Protein AF-A0A7V6TKE8-F1 (afdb_monomer_lite)

Structure (mmCIF, N/CA/C/O backbone):
data_AF-A0A7V6TKE8-F1
#
_entry.id   AF-A0A7V6TKE8-F1
#
loop_
_atom_site.group_PDB
_atom_site.id
_atom_site.type_symbol
_atom_site.label_atom_id
_atom_site.label_alt_id
_atom_site.label_comp_id
_atom_site.label_asym_id
_atom_site.label_entity_id
_atom_site.label_seq_id
_atom_site.pdbx_PDB_ins_code
_atom_site.Cartn_x
_atom_site.Cartn_y
_atom_site.Cartn_z
_atom_site.occupancy
_atom_site.B_iso_or_equiv
_atom_site.auth_seq_id
_atom_site.auth_comp_id
_atom_site.auth_asym_id
_atom_site.auth_atom_id
_atom_site.pdbx_PDB_model_num
ATOM 1 N N . MET A 1 1 ? 3.028 -17.604 -42.675 1.00 44.38 1 MET A N 1
ATOM 2 C CA . MET A 1 1 ? 2.155 -16.618 -42.002 1.00 44.38 1 MET A CA 1
ATOM 3 C C . MET A 1 1 ? 2.946 -15.334 -41.826 1.00 44.38 1 MET A C 1
ATOM 5 O O . MET A 1 1 ? 3.981 -15.371 -41.177 1.00 44.38 1 MET A O 1
ATOM 9 N N . THR A 1 2 ? 2.532 -14.236 -42.456 1.00 51.41 2 THR A N 1
ATOM 10 C CA . THR A 1 2 ? 3.238 -12.948 -42.370 1.00 51.41 2 THR A CA 1
ATOM 11 C C . THR A 1 2 ? 2.846 -12.270 -41.061 1.00 51.41 2 THR A C 1
ATOM 13 O O . THR A 1 2 ? 1.697 -11.857 -40.901 1.00 51.41 2 THR A O 1
ATOM 16 N N . GLN A 1 3 ? 3.766 -12.203 -40.100 1.00 60.22 3 GLN A N 1
ATOM 17 C CA . GLN A 1 3 ? 3.534 -11.514 -38.833 1.00 60.22 3 GLN A CA 1
ATOM 18 C C . GLN A 1 3 ? 3.401 -10.013 -39.126 1.00 60.22 3 GLN A C 1
ATOM 20 O O . GLN A 1 3 ? 4.379 -9.350 -39.463 1.00 60.22 3 GLN A O 1
ATOM 25 N N . LYS A 1 4 ? 2.174 -9.478 -39.067 1.00 52.38 4 LYS A N 1
ATOM 26 C CA . LYS A 1 4 ? 1.941 -8.033 -39.177 1.00 52.38 4 LYS A CA 1
ATOM 27 C C . LYS A 1 4 ? 2.599 -7.363 -37.974 1.00 52.38 4 LYS A C 1
ATOM 29 O O . LYS A 1 4 ? 2.140 -7.526 -36.847 1.00 52.38 4 LYS A O 1
ATOM 34 N N . GLN A 1 5 ? 3.687 -6.642 -38.217 1.00 54.09 5 GLN A N 1
ATOM 35 C CA . GLN A 1 5 ? 4.362 -5.856 -37.195 1.00 54.09 5 GLN A CA 1
ATOM 36 C C . GLN A 1 5 ? 3.468 -4.649 -36.876 1.00 54.09 5 GLN A C 1
ATOM 38 O O . GLN A 1 5 ? 3.335 -3.730 -37.684 1.00 54.09 5 GLN A O 1
ATOM 43 N N . LEU A 1 6 ? 2.774 -4.687 -35.737 1.00 54.06 6 LEU A N 1
ATOM 44 C CA . LEU A 1 6 ? 2.036 -3.533 -35.229 1.00 54.06 6 LEU A CA 1
ATOM 45 C C . LEU A 1 6 ? 3.063 -2.470 -34.836 1.00 54.06 6 LEU A C 1
ATOM 47 O O . LEU A 1 6 ? 3.800 -2.637 -33.866 1.00 54.06 6 LEU A O 1
ATOM 51 N N . LEU A 1 7 ? 3.136 -1.395 -35.618 1.00 52.97 7 LEU A N 1
ATOM 52 C CA . LEU A 1 7 ? 3.973 -0.244 -35.306 1.00 52.97 7 LEU A CA 1
ATOM 53 C C . LEU A 1 7 ? 3.294 0.557 -34.188 1.00 52.97 7 LEU A C 1
ATOM 55 O O . LEU A 1 7 ? 2.542 1.494 -34.450 1.00 52.97 7 LEU A O 1
ATOM 59 N N . ILE A 1 8 ? 3.524 0.158 -32.939 1.00 61.34 8 ILE A N 1
ATOM 60 C CA . ILE A 1 8 ? 3.091 0.924 -31.769 1.00 61.34 8 ILE A CA 1
ATOM 61 C C . ILE A 1 8 ? 3.989 2.161 -31.695 1.00 61.34 8 ILE A C 1
ATOM 63 O O . ILE A 1 8 ? 5.195 2.049 -31.480 1.00 61.34 8 ILE A O 1
ATOM 67 N N . ARG A 1 9 ? 3.415 3.343 -31.933 1.00 60.72 9 ARG A N 1
ATOM 68 C CA . ARG A 1 9 ? 4.104 4.621 -31.733 1.00 60.72 9 ARG A CA 1
ATOM 69 C C . ARG A 1 9 ? 3.712 5.169 -30.368 1.00 60.72 9 ARG A C 1
ATOM 71 O O . ARG A 1 9 ? 2.546 5.486 -30.161 1.00 60.72 9 ARG A O 1
ATOM 78 N N . PHE A 1 10 ? 4.688 5.303 -29.478 1.00 64.62 10 PHE A N 1
ATOM 79 C CA . PHE A 1 10 ? 4.548 6.098 -28.262 1.00 64.62 10 PHE A CA 1
ATOM 80 C C . PHE A 1 10 ? 4.517 7.572 -28.672 1.00 64.62 10 PHE A C 1
ATOM 82 O O . PHE A 1 10 ? 5.459 8.063 -29.296 1.00 64.62 10 PHE A O 1
ATOM 89 N N . THR A 1 11 ? 3.401 8.248 -28.425 1.00 73.81 11 THR A N 1
ATOM 90 C CA . THR A 1 11 ? 3.169 9.635 -28.869 1.00 73.81 11 THR A CA 1
ATOM 91 C C . THR A 1 11 ? 2.835 10.575 -27.716 1.00 73.81 11 THR A C 1
ATOM 93 O O . THR A 1 11 ? 2.905 11.791 -27.886 1.00 73.81 11 THR A O 1
ATOM 96 N N . GLY A 1 12 ? 2.538 10.042 -26.529 1.00 84.50 12 GLY A N 1
ATOM 97 C CA . GLY A 1 12 ? 2.370 10.829 -25.314 1.00 84.50 12 GLY A CA 1
ATOM 98 C C . GLY A 1 12 ? 3.702 11.150 -24.633 1.00 84.50 12 GLY A C 1
ATOM 99 O O . GLY A 1 12 ? 4.600 10.313 -24.581 1.00 84.50 12 GLY A O 1
ATOM 100 N N . VAL A 1 13 ? 3.810 12.338 -24.028 1.00 86.56 13 VAL A N 1
ATOM 101 C CA . VAL A 1 13 ? 4.996 12.757 -23.248 1.00 86.56 13 VAL A CA 1
ATOM 102 C C . VAL A 1 13 ? 5.356 11.721 -22.174 1.00 86.56 13 VAL A C 1
ATOM 104 O O . VAL A 1 13 ? 6.497 11.281 -22.109 1.00 86.56 13 VAL A O 1
ATOM 107 N N . LYS A 1 14 ? 4.363 11.234 -21.417 1.00 85.81 14 LYS A N 1
ATOM 108 C CA . LYS A 1 14 ? 4.556 10.187 -20.395 1.00 85.81 14 LYS A CA 1
ATOM 109 C C . LYS A 1 14 ? 5.039 8.854 -20.973 1.00 85.81 14 LYS A C 1
ATOM 111 O O . LYS A 1 14 ? 5.788 8.132 -20.326 1.00 85.81 14 LYS A O 1
ATOM 116 N N . GLU A 1 15 ? 4.598 8.510 -22.181 1.00 86.06 15 GLU A N 1
ATOM 117 C CA . GLU A 1 15 ? 5.007 7.271 -22.849 1.00 86.06 15 GLU A CA 1
ATOM 118 C C . GLU A 1 15 ? 6.468 7.353 -23.302 1.00 86.06 15 GLU A C 1
ATOM 120 O O . GLU A 1 15 ? 7.205 6.376 -23.190 1.00 86.06 15 GLU A O 1
ATOM 125 N N . LEU A 1 16 ? 6.895 8.531 -23.771 1.00 88.94 16 LEU A N 1
ATOM 126 C CA . LEU A 1 16 ? 8.284 8.804 -24.131 1.00 88.94 16 LEU A CA 1
ATOM 127 C C . LEU A 1 16 ? 9.196 8.812 -22.900 1.00 88.94 16 LEU A C 1
ATOM 129 O O . LEU A 1 16 ? 10.265 8.212 -22.944 1.00 88.94 16 LEU A O 1
ATOM 133 N N . GLU A 1 17 ? 8.767 9.425 -21.795 1.00 92.00 17 GLU A N 1
ATOM 134 C CA . GLU A 1 17 ? 9.494 9.387 -20.519 1.00 92.00 17 GLU A CA 1
ATOM 135 C C . GLU A 1 17 ? 9.675 7.951 -20.015 1.00 92.00 17 GLU A C 1
ATOM 137 O O . GLU A 1 17 ? 10.785 7.551 -19.663 1.00 92.00 17 GLU A O 1
ATOM 142 N N . LEU A 1 18 ? 8.606 7.148 -20.038 1.00 90.81 18 LEU A N 1
ATOM 143 C CA . LEU A 1 18 ? 8.662 5.741 -19.644 1.00 90.81 18 LEU A CA 1
ATOM 144 C C . LEU A 1 18 ? 9.577 4.929 -20.569 1.00 90.81 18 LEU A C 1
ATOM 146 O O . LEU A 1 18 ? 10.346 4.090 -20.102 1.00 90.81 18 LEU A O 1
ATOM 150 N N . HIS A 1 19 ? 9.515 5.179 -21.877 1.00 91.38 19 HIS A N 1
ATOM 151 C CA . HIS A 1 19 ? 10.395 4.532 -22.842 1.00 91.38 19 HIS A CA 1
ATOM 152 C C . HIS A 1 19 ? 11.870 4.871 -22.583 1.00 91.38 19 HIS A C 1
ATOM 154 O O . HIS A 1 19 ? 12.711 3.973 -22.568 1.00 91.38 19 HIS A O 1
ATOM 160 N N . GLU A 1 20 ? 12.198 6.146 -22.364 1.00 94.38 20 GLU A N 1
ATOM 161 C CA . GLU A 1 20 ? 13.572 6.571 -22.073 1.00 94.38 20 GLU A CA 1
ATOM 162 C C . GLU A 1 20 ? 14.074 6.028 -20.732 1.00 94.38 20 GLU A C 1
ATOM 164 O O . GLU A 1 20 ? 15.219 5.582 -20.651 1.00 94.38 20 GLU A O 1
ATOM 169 N N . PHE A 1 21 ? 13.209 5.950 -19.717 1.00 95.69 21 PHE A N 1
ATOM 170 C CA . PHE A 1 21 ? 13.516 5.238 -18.478 1.00 95.69 21 PHE A CA 1
ATOM 171 C C . PHE A 1 21 ? 13.881 3.773 -18.754 1.00 95.69 21 PHE A C 1
ATOM 173 O O . PHE A 1 21 ? 14.985 3.345 -18.427 1.00 95.69 21 PHE A O 1
ATOM 180 N N . LEU A 1 22 ? 13.013 3.019 -19.438 1.00 95.50 22 LEU A N 1
ATOM 181 C CA . LEU A 1 22 ? 13.261 1.606 -19.751 1.00 95.50 22 LEU A CA 1
ATOM 182 C C . LEU A 1 22 ? 14.531 1.404 -20.587 1.00 95.50 22 LEU A C 1
ATOM 184 O O . LEU A 1 22 ? 15.242 0.417 -20.399 1.00 95.50 22 LEU A O 1
ATOM 188 N N . ARG A 1 23 ? 14.829 2.331 -21.504 1.00 96.06 23 ARG A N 1
ATOM 189 C CA . ARG A 1 23 ? 16.058 2.313 -22.305 1.00 96.06 23 ARG A CA 1
ATOM 190 C C . ARG A 1 23 ? 17.293 2.452 -21.433 1.00 96.06 23 ARG A C 1
ATOM 192 O O . ARG A 1 23 ? 18.224 1.665 -21.601 1.00 96.06 23 ARG A O 1
ATOM 199 N N . ARG A 1 24 ? 17.298 3.426 -20.523 1.00 97.69 24 ARG A N 1
ATOM 200 C CA . ARG A 1 24 ? 18.416 3.651 -19.606 1.00 97.69 24 ARG A CA 1
ATOM 201 C C . ARG A 1 24 ? 18.623 2.452 -18.684 1.00 97.69 24 ARG A C 1
ATOM 203 O O . ARG A 1 24 ? 19.722 1.914 -18.648 1.00 97.69 24 ARG A O 1
ATOM 210 N N . GLU A 1 25 ? 17.563 1.969 -18.042 1.00 97.44 25 GLU A N 1
ATOM 211 C CA . GLU A 1 25 ? 17.639 0.802 -17.153 1.00 97.44 25 GLU A CA 1
ATOM 212 C C . GLU A 1 25 ? 18.135 -0.451 -17.893 1.00 97.44 25 GLU A C 1
ATOM 214 O O . GLU A 1 25 ? 18.947 -1.214 -17.373 1.00 97.44 25 GLU A O 1
ATOM 219 N N . SER A 1 26 ? 17.692 -0.664 -19.136 1.00 97.25 26 SER A N 1
ATOM 220 C CA . SER A 1 26 ? 18.156 -1.778 -19.974 1.00 97.25 26 SER A CA 1
ATOM 221 C C . SER A 1 26 ? 19.653 -1.689 -20.275 1.00 97.25 26 SER A C 1
ATOM 223 O O . SER A 1 26 ? 20.349 -2.703 -20.217 1.00 97.25 26 SER A O 1
ATOM 225 N N . PHE A 1 27 ? 20.161 -0.484 -20.548 1.00 97.31 27 PHE A N 1
ATOM 226 C CA . PHE A 1 27 ? 21.587 -0.251 -20.766 1.00 97.31 27 PHE A CA 1
ATOM 227 C C . PHE A 1 27 ? 22.414 -0.500 -19.499 1.00 97.31 27 PHE A C 1
ATOM 229 O O . PHE A 1 27 ? 23.447 -1.159 -19.564 1.00 97.31 27 PHE A O 1
ATOM 236 N N . GLU A 1 28 ? 21.948 -0.010 -18.351 1.00 97.81 28 GLU A N 1
ATOM 237 C CA . GLU A 1 28 ? 22.665 -0.121 -17.076 1.00 97.81 28 GLU A CA 1
ATOM 238 C C . GLU A 1 28 ? 22.674 -1.555 -16.529 1.00 97.81 28 GLU A C 1
ATOM 240 O O . GLU A 1 28 ? 23.686 -2.022 -16.009 1.00 97.81 28 GLU A O 1
ATOM 245 N N . THR A 1 29 ? 21.562 -2.279 -16.671 1.00 96.00 29 THR A N 1
ATOM 246 C CA . THR A 1 29 ? 21.399 -3.630 -16.106 1.00 96.00 29 THR A CA 1
ATOM 247 C C . THR A 1 29 ? 21.755 -4.757 -17.076 1.00 96.00 29 THR A C 1
ATOM 249 O O . THR A 1 29 ? 21.914 -5.903 -16.655 1.00 96.00 29 THR A O 1
ATOM 252 N N . GLY A 1 30 ? 21.833 -4.472 -18.381 1.00 97.12 30 GLY A N 1
ATOM 253 C CA . GLY A 1 30 ? 22.000 -5.475 -19.437 1.00 97.12 30 GLY A CA 1
ATOM 254 C C . GLY A 1 30 ? 20.762 -6.348 -19.685 1.00 97.12 30 GLY A C 1
ATOM 255 O O . GLY A 1 30 ? 20.825 -7.301 -20.465 1.00 97.12 30 GLY A O 1
ATOM 256 N N . LEU A 1 31 ? 19.632 -6.055 -19.035 1.00 97.00 31 LEU A N 1
ATOM 257 C CA . LEU A 1 31 ? 18.390 -6.805 -19.203 1.00 97.00 31 LEU A CA 1
ATOM 258 C C . LEU A 1 31 ? 17.580 -6.277 -20.394 1.00 97.00 31 LEU A C 1
ATOM 260 O O . LEU A 1 31 ? 17.528 -5.065 -20.613 1.00 97.00 31 LEU A O 1
ATOM 264 N N . PRO A 1 32 ? 16.866 -7.140 -21.140 1.00 96.88 32 PRO A N 1
ATOM 265 C CA . PRO A 1 32 ? 15.905 -6.679 -22.137 1.00 96.88 32 PRO A CA 1
ATOM 266 C C . PRO A 1 32 ? 14.810 -5.817 -21.489 1.00 96.88 32 PRO A C 1
ATOM 268 O O . PRO A 1 32 ? 14.269 -6.194 -20.453 1.00 96.88 32 PRO A O 1
ATOM 271 N N . MET A 1 33 ? 14.391 -4.718 -22.129 1.00 94.38 33 MET A N 1
ATOM 272 C CA . MET A 1 33 ? 13.287 -3.871 -21.629 1.00 94.38 33 MET A CA 1
ATOM 273 C C . MET A 1 33 ? 12.026 -4.678 -21.277 1.00 94.38 33 MET A C 1
ATOM 275 O O . MET A 1 33 ? 11.369 -4.413 -20.275 1.00 94.38 33 MET A O 1
ATOM 279 N N . ALA A 1 34 ? 11.703 -5.702 -22.076 1.00 93.12 34 ALA A N 1
ATOM 280 C CA . ALA A 1 34 ? 10.562 -6.578 -21.822 1.00 93.12 34 ALA A CA 1
ATOM 281 C C . ALA A 1 34 ? 10.682 -7.347 -20.494 1.00 93.12 34 ALA A C 1
ATOM 283 O O . ALA A 1 34 ? 9.673 -7.576 -19.834 1.00 93.12 34 ALA A O 1
ATOM 284 N N . GLU A 1 35 ? 11.895 -7.730 -20.094 1.00 95.38 35 GLU A N 1
ATOM 285 C CA . GLU A 1 35 ? 12.157 -8.386 -18.811 1.00 95.38 35 GLU A CA 1
ATOM 286 C C . GLU A 1 35 ? 11.978 -7.405 -17.645 1.00 95.38 35 GLU A C 1
ATOM 288 O O . GLU A 1 35 ? 11.339 -7.738 -16.650 1.00 95.38 35 GLU A O 1
ATOM 293 N N . ILE A 1 36 ? 12.448 -6.164 -17.796 1.00 96.00 36 ILE A N 1
ATOM 294 C CA . ILE A 1 36 ? 12.258 -5.095 -16.802 1.00 96.00 36 ILE A CA 1
ATOM 295 C C . ILE A 1 36 ? 10.762 -4.831 -16.577 1.00 96.00 36 ILE A C 1
ATOM 297 O O . ILE A 1 36 ? 10.295 -4.805 -15.439 1.00 96.00 36 ILE A O 1
ATOM 301 N N . VAL A 1 37 ? 9.986 -4.721 -17.661 1.00 95.06 37 VAL A N 1
ATOM 302 C CA . VAL A 1 37 ? 8.527 -4.543 -17.590 1.00 95.06 37 VAL A CA 1
ATOM 303 C C . VAL A 1 37 ? 7.852 -5.729 -16.896 1.00 95.06 37 VAL A C 1
ATOM 305 O O . VAL A 1 37 ? 7.004 -5.520 -16.031 1.00 95.06 37 VAL A O 1
ATOM 308 N N . ARG A 1 38 ? 8.234 -6.973 -17.220 1.00 95.62 38 ARG A N 1
ATOM 309 C CA . ARG A 1 38 ? 7.678 -8.170 -16.560 1.00 95.62 38 ARG A CA 1
ATOM 310 C C . ARG A 1 38 ? 7.909 -8.150 -15.054 1.00 95.62 38 ARG A C 1
ATOM 312 O O . ARG A 1 38 ? 6.977 -8.425 -14.304 1.00 95.62 38 ARG A O 1
ATOM 319 N N . ARG A 1 39 ? 9.117 -7.791 -14.613 1.00 95.69 39 ARG A N 1
ATOM 320 C CA . ARG A 1 39 ? 9.439 -7.658 -13.184 1.00 95.69 39 ARG A CA 1
ATOM 321 C C . ARG A 1 39 ? 8.610 -6.568 -12.519 1.00 95.69 39 ARG A C 1
ATOM 323 O O . ARG A 1 39 ? 8.059 -6.809 -11.452 1.00 95.69 39 ARG A O 1
ATOM 330 N N . GLY A 1 40 ? 8.463 -5.412 -13.167 1.00 94.38 40 GLY A N 1
ATOM 331 C CA . GLY A 1 40 ? 7.611 -4.329 -12.669 1.00 94.38 40 GLY A CA 1
ATOM 332 C C . GLY A 1 40 ? 6.154 -4.764 -12.483 1.00 94.38 40 GLY A C 1
ATOM 333 O O . GLY A 1 40 ? 5.568 -4.514 -11.435 1.00 94.38 40 GLY A O 1
ATOM 334 N N . ILE A 1 41 ? 5.590 -5.484 -13.459 1.00 95.31 41 ILE A N 1
ATOM 335 C CA . ILE A 1 41 ? 4.224 -6.029 -13.374 1.00 95.31 41 ILE A CA 1
ATOM 336 C C . ILE A 1 41 ? 4.106 -7.056 -12.243 1.00 95.31 41 ILE A C 1
ATOM 338 O O . ILE A 1 41 ? 3.125 -7.032 -11.503 1.00 95.31 41 ILE A O 1
ATOM 342 N N . TYR A 1 42 ? 5.092 -7.944 -12.096 1.00 92.81 42 TYR A N 1
ATOM 343 C CA . TYR A 1 42 ? 5.113 -8.933 -11.018 1.00 92.81 42 TYR A CA 1
ATOM 344 C C . TYR A 1 42 ? 5.122 -8.264 -9.636 1.00 92.81 42 TYR A C 1
ATOM 346 O O . TYR A 1 42 ? 4.303 -8.601 -8.787 1.00 92.81 42 TYR A O 1
ATOM 354 N N . LEU A 1 43 ? 5.983 -7.262 -9.434 1.00 93.75 43 LEU A N 1
ATOM 355 C CA . LEU A 1 43 ? 6.039 -6.503 -8.182 1.00 93.75 43 LEU A CA 1
ATOM 356 C C . LEU A 1 43 ? 4.732 -5.754 -7.904 1.00 93.75 43 LEU A C 1
ATOM 358 O O . LEU A 1 43 ? 4.238 -5.794 -6.784 1.00 93.75 43 LEU A O 1
ATOM 362 N N . TYR A 1 44 ? 4.140 -5.123 -8.921 1.00 91.00 44 TYR A N 1
ATOM 363 C CA . TYR A 1 44 ? 2.844 -4.458 -8.788 1.00 91.00 44 TYR A CA 1
ATOM 364 C C . TYR A 1 44 ? 1.732 -5.432 -8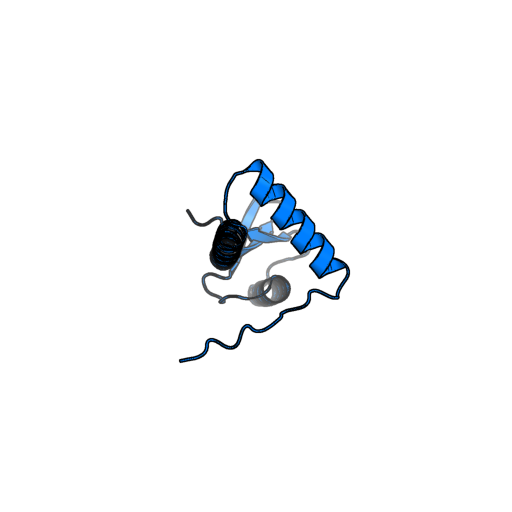.376 1.00 91.00 44 TYR A C 1
ATOM 366 O O . TYR A 1 44 ? 0.924 -5.113 -7.506 1.00 91.00 44 TYR A O 1
ATOM 374 N N . LYS A 1 45 ? 1.700 -6.630 -8.979 1.00 89.31 45 LYS A N 1
ATOM 375 C CA . LYS A 1 45 ? 0.744 -7.684 -8.621 1.00 89.31 45 LYS A CA 1
ATOM 376 C C . LYS A 1 45 ? 0.898 -8.078 -7.155 1.00 89.31 45 LYS A C 1
ATOM 378 O O . LYS A 1 45 ? -0.095 -8.079 -6.442 1.00 89.31 45 LYS A O 1
ATOM 383 N N . ASN A 1 46 ? 2.125 -8.344 -6.710 1.00 84.12 46 ASN A N 1
ATOM 384 C CA . ASN A 1 46 ? 2.382 -8.741 -5.328 1.00 84.12 46 ASN A CA 1
ATOM 385 C C . ASN A 1 46 ? 2.010 -7.631 -4.344 1.00 84.12 46 ASN A C 1
ATOM 387 O O . ASN A 1 46 ? 1.316 -7.911 -3.385 1.00 84.12 46 ASN A O 1
ATOM 391 N N . GLN A 1 47 ? 2.363 -6.371 -4.615 1.00 81.81 47 GLN A N 1
ATOM 392 C CA . GLN A 1 47 ? 1.961 -5.241 -3.764 1.00 81.81 47 GLN A CA 1
ATOM 393 C C . GLN A 1 47 ? 0.440 -5.084 -3.675 1.00 81.81 47 GLN A C 1
ATOM 395 O O . GLN A 1 47 ? -0.098 -4.729 -2.629 1.00 81.81 47 GLN A O 1
ATOM 400 N N . LYS A 1 48 ? -0.268 -5.316 -4.786 1.00 81.38 48 LYS A N 1
ATOM 401 C CA . LYS A 1 48 ? -1.731 -5.286 -4.817 1.00 81.38 48 LYS A CA 1
ATOM 402 C C . LYS A 1 48 ? -2.320 -6.428 -3.992 1.00 81.38 48 LYS A C 1
ATOM 404 O O . LYS A 1 48 ? -3.216 -6.176 -3.200 1.00 81.38 48 LYS A O 1
ATOM 409 N N . GLU A 1 49 ? -1.791 -7.638 -4.147 1.00 76.25 49 GLU A N 1
ATOM 410 C CA . GLU A 1 49 ? -2.216 -8.817 -3.386 1.00 76.25 49 GLU A CA 1
ATOM 411 C C . GLU A 1 49 ? -1.875 -8.679 -1.893 1.00 76.25 49 GLU A C 1
ATOM 413 O O . GLU A 1 49 ? -2.725 -8.944 -1.060 1.00 76.25 49 GLU A O 1
ATOM 418 N N . GLU A 1 50 ? -0.695 -8.175 -1.529 1.00 70.94 50 GLU A N 1
ATOM 419 C CA . GLU A 1 50 ? -0.313 -7.853 -0.145 1.00 70.94 50 GLU A CA 1
ATOM 420 C C . GLU A 1 50 ? -1.253 -6.817 0.473 1.00 70.94 50 GLU A C 1
ATOM 422 O O . GLU A 1 50 ? -1.690 -6.981 1.606 1.00 70.94 50 GLU A O 1
ATOM 427 N N . LYS A 1 51 ? -1.620 -5.773 -0.278 1.00 68.31 51 LYS A N 1
ATOM 428 C CA . LYS A 1 51 ? -2.589 -4.771 0.178 1.00 68.31 51 LYS A CA 1
ATOM 429 C C . LYS A 1 51 ? -3.998 -5.347 0.344 1.00 68.31 51 LYS A C 1
ATOM 431 O O . LYS A 1 51 ? -4.711 -4.912 1.238 1.00 68.31 51 LYS A O 1
ATOM 436 N N . GLU A 1 52 ? -4.389 -6.291 -0.509 1.00 65.62 52 GLU A N 1
ATOM 437 C CA . GLU A 1 52 ? -5.647 -7.042 -0.390 1.00 65.62 52 GLU A CA 1
ATOM 438 C C . GLU A 1 52 ? -5.600 -8.066 0.764 1.00 65.62 52 GLU A C 1
ATOM 440 O O . GLU A 1 52 ? -6.633 -8.375 1.349 1.00 65.62 52 GLU A O 1
ATOM 445 N N . MET A 1 53 ? -4.416 -8.577 1.127 1.00 64.19 53 MET A N 1
ATOM 446 C CA . MET A 1 53 ? -4.222 -9.502 2.254 1.00 64.19 53 MET A CA 1
ATOM 447 C C . MET A 1 53 ? -3.986 -8.810 3.602 1.00 64.19 53 MET A C 1
ATOM 449 O O . MET A 1 53 ? -4.122 -9.459 4.640 1.00 64.19 53 MET A O 1
ATOM 453 N N . ALA A 1 54 ? -3.627 -7.525 3.608 1.00 71.50 54 ALA A N 1
ATOM 454 C CA . ALA A 1 54 ? -3.484 -6.726 4.817 1.00 71.50 54 ALA A CA 1
ATOM 455 C C . ALA A 1 54 ? -4.873 -6.460 5.407 1.00 71.50 54 ALA A C 1
ATOM 457 O O . ALA A 1 54 ? -5.572 -5.517 5.024 1.00 71.50 54 ALA A O 1
ATOM 458 N N . GLY A 1 55 ? -5.291 -7.338 6.317 1.00 82.56 55 GLY A N 1
ATOM 459 C CA . GLY A 1 55 ? -6.564 -7.201 6.999 1.00 82.56 55 GLY A CA 1
ATOM 460 C C . GLY A 1 55 ? -6.576 -5.912 7.811 1.00 82.56 55 GLY A C 1
ATOM 461 O O . GLY A 1 55 ? -5.619 -5.593 8.496 1.00 82.56 55 GLY A O 1
ATOM 462 N N . LYS A 1 56 ? -7.648 -5.136 7.748 1.00 88.75 56 LYS A N 1
ATOM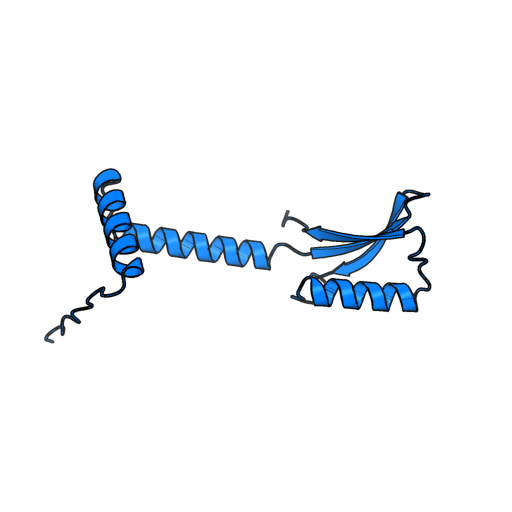 463 C CA . LYS A 1 56 ? -7.865 -4.007 8.656 1.00 88.75 56 LYS A CA 1
ATOM 464 C C . LYS A 1 56 ? -8.833 -4.394 9.751 1.00 88.75 56 LYS A C 1
ATOM 466 O O . LYS A 1 56 ? -9.823 -5.073 9.464 1.00 88.75 56 LYS A O 1
ATOM 471 N N . ILE A 1 57 ? -8.564 -3.924 10.961 1.00 91.19 57 ILE A N 1
ATOM 472 C CA . ILE A 1 57 ? -9.449 -4.040 12.117 1.00 91.19 57 ILE A CA 1
ATOM 473 C C . ILE A 1 57 ? -9.690 -2.635 12.665 1.00 91.19 57 ILE A C 1
ATOM 475 O O . ILE A 1 57 ? -8.789 -1.801 12.719 1.00 91.19 57 ILE A O 1
ATOM 479 N N . VAL A 1 58 ? -10.933 -2.352 13.028 1.00 92.94 58 VAL A N 1
ATOM 480 C CA . VAL A 1 58 ? -11.349 -1.104 13.652 1.00 92.94 58 VAL A CA 1
ATOM 481 C C . VAL A 1 58 ? -11.697 -1.386 15.101 1.00 92.94 58 VAL A C 1
ATOM 483 O O . VAL A 1 58 ? -12.594 -2.180 15.390 1.00 92.94 58 VAL A O 1
ATOM 486 N N . TYR A 1 59 ? -11.008 -0.697 15.999 1.00 93.06 59 TYR A N 1
ATOM 487 C CA . TYR A 1 59 ? -11.183 -0.796 17.438 1.00 93.06 59 TYR A CA 1
ATOM 488 C C . TYR A 1 59 ? -11.858 0.455 17.984 1.00 93.06 59 TYR A C 1
ATOM 490 O O . TYR A 1 59 ? -11.674 1.552 17.459 1.00 93.06 59 TYR A O 1
ATOM 498 N N . TRP A 1 60 ? -12.576 0.309 19.090 1.00 93.19 60 TRP A N 1
ATOM 499 C CA . TRP A 1 60 ? -12.805 1.391 20.037 1.00 93.19 60 TRP A CA 1
ATOM 500 C C . TRP A 1 60 ? -11.864 1.231 21.224 1.00 93.19 60 TRP A C 1
ATOM 502 O O . TRP A 1 60 ? -11.762 0.141 21.790 1.00 93.19 60 TRP A O 1
ATOM 512 N N . THR A 1 61 ? -11.194 2.315 21.606 1.00 90.88 61 THR A N 1
ATOM 513 C CA . THR A 1 61 ? -10.258 2.338 22.732 1.00 90.88 61 THR A CA 1
ATOM 514 C C . THR A 1 61 ? -10.701 3.348 23.781 1.00 90.88 61 THR A C 1
ATOM 516 O O . THR A 1 61 ? -10.854 4.532 23.480 1.00 90.88 61 THR A O 1
ATOM 519 N N . ASP A 1 62 ? -10.834 2.909 25.032 1.00 89.06 62 ASP A N 1
ATOM 520 C CA . ASP A 1 62 ? -11.056 3.788 26.179 1.00 89.06 62 ASP A CA 1
ATOM 521 C C . ASP A 1 62 ? -9.741 4.448 26.614 1.00 89.06 62 ASP A C 1
ATOM 523 O O . ASP A 1 62 ? -8.836 3.792 27.134 1.00 89.06 62 ASP A O 1
ATOM 527 N N . LYS A 1 63 ? -9.648 5.776 26.487 1.00 83.19 63 LYS A N 1
ATOM 528 C CA . LYS A 1 63 ? -8.452 6.537 26.885 1.00 83.19 63 LYS A CA 1
ATOM 529 C C . LYS A 1 63 ? -8.170 6.510 28.387 1.00 83.19 63 LYS A C 1
ATOM 531 O O . LYS A 1 63 ? -7.050 6.806 28.794 1.00 83.19 63 LYS A O 1
ATOM 536 N N . LYS A 1 64 ? -9.169 6.215 29.222 1.00 85.12 64 LYS A N 1
ATOM 537 C CA . LYS A 1 64 ? -9.028 6.218 30.685 1.00 85.12 64 LYS A CA 1
ATOM 538 C C . LYS A 1 64 ? -8.515 4.889 31.212 1.00 85.12 64 LYS A C 1
ATOM 540 O O . LYS A 1 64 ? -7.688 4.880 32.119 1.00 85.12 64 LYS A O 1
ATOM 545 N N . THR A 1 65 ? -9.031 3.785 30.679 1.00 87.12 65 THR A N 1
ATOM 546 C CA . THR A 1 65 ? -8.723 2.435 31.174 1.00 87.12 65 THR A CA 1
ATOM 547 C C . THR A 1 65 ? -7.756 1.671 30.274 1.00 87.12 65 THR A C 1
ATOM 549 O O . THR A 1 65 ? -7.141 0.713 30.734 1.00 87.12 65 THR A O 1
ATOM 552 N N . GLY A 1 66 ? -7.598 2.090 29.016 1.00 84.56 66 GLY A N 1
ATOM 553 C CA . GLY A 1 66 ? -6.844 1.358 28.000 1.00 84.56 66 GLY A CA 1
ATOM 554 C C . GLY A 1 66 ? -7.582 0.134 27.452 1.00 84.56 66 GLY A C 1
ATOM 555 O O . GLY A 1 66 ? -6.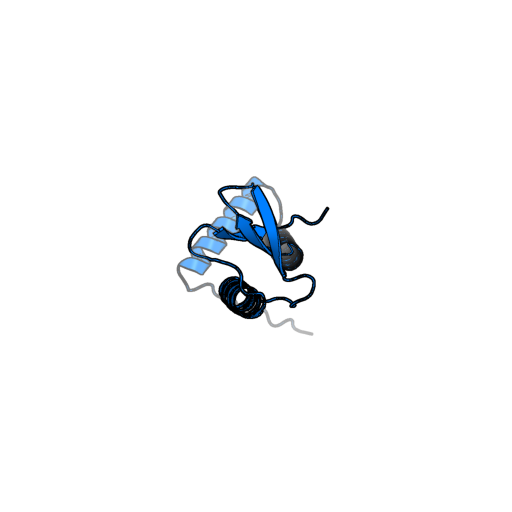964 -0.680 26.773 1.00 84.56 66 GLY A O 1
ATOM 556 N N . ALA A 1 67 ? -8.873 -0.034 27.756 1.00 87.12 67 ALA A N 1
ATOM 557 C CA . ALA A 1 67 ? -9.674 -1.116 27.197 1.00 87.12 67 ALA A CA 1
ATOM 558 C C . ALA A 1 67 ? -9.841 -0.944 25.678 1.00 87.12 67 ALA A C 1
ATOM 560 O O . ALA A 1 67 ? -10.107 0.165 25.217 1.00 87.12 67 ALA A O 1
ATOM 561 N N . CYS A 1 68 ? -9.731 -2.039 24.922 1.00 88.31 68 CYS A N 1
ATOM 562 C CA . CYS A 1 68 ? -9.929 -2.069 23.471 1.00 88.31 68 CYS A CA 1
ATOM 563 C C . CYS A 1 68 ? -11.009 -3.089 23.101 1.00 88.31 68 CYS A C 1
ATOM 565 O O . CYS A 1 68 ? -11.005 -4.206 23.620 1.00 88.31 68 CYS A O 1
ATOM 567 N N . VAL A 1 69 ? -11.909 -2.712 22.193 1.00 90.50 69 VAL A N 1
ATOM 568 C CA . VAL A 1 69 ? -12.978 -3.574 21.668 1.00 90.50 69 VAL A CA 1
ATOM 569 C C . VAL A 1 69 ? -12.974 -3.509 20.145 1.00 90.50 69 VAL A C 1
ATOM 571 O O . VAL A 1 69 ? -13.017 -2.421 19.580 1.00 90.50 69 VAL A O 1
ATOM 574 N N . GLU A 1 70 ? -12.928 -4.663 19.482 1.00 92.25 70 GLU A N 1
ATOM 575 C CA . GLU A 1 70 ? -13.057 -4.779 18.024 1.00 92.25 70 GLU A CA 1
ATOM 576 C C . GLU A 1 70 ? -14.499 -4.500 17.595 1.00 92.25 70 GLU A C 1
ATOM 578 O O . GLU A 1 70 ? -15.434 -5.101 18.122 1.00 92.25 70 GLU A O 1
ATOM 583 N N . LEU A 1 71 ? -14.682 -3.580 16.648 1.00 92.44 71 LEU A N 1
ATOM 584 C CA . LEU A 1 71 ? -15.998 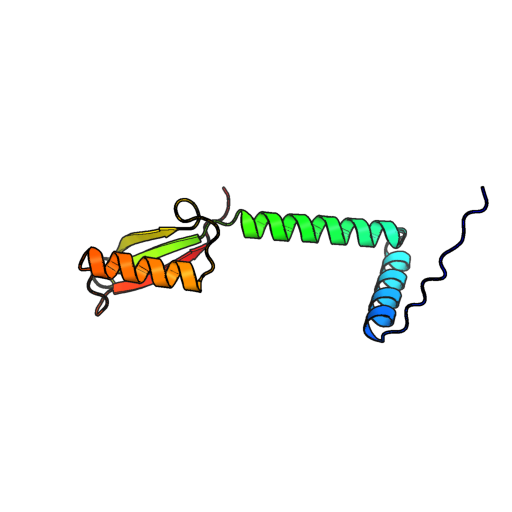-3.140 16.176 1.00 92.44 71 LEU A CA 1
ATOM 585 C C . LEU A 1 71 ? -16.283 -3.542 14.728 1.00 92.44 71 LEU A C 1
ATOM 587 O O . LEU A 1 71 ? -17.429 -3.806 14.376 1.00 92.44 71 LEU A O 1
ATOM 591 N N . ALA A 1 72 ? -15.262 -3.548 13.875 1.00 91.38 72 ALA A N 1
ATOM 592 C CA . ALA A 1 72 ? -15.373 -3.928 12.471 1.00 91.38 72 ALA A CA 1
ATOM 593 C C . ALA A 1 72 ? -14.021 -4.431 11.966 1.00 91.38 72 ALA A C 1
ATOM 595 O O . ALA A 1 72 ? -12.984 -4.105 12.537 1.00 91.38 72 ALA A O 1
ATOM 596 N N . GLY A 1 73 ? -14.008 -5.215 10.899 1.00 88.12 73 GLY A N 1
ATOM 597 C CA . GLY A 1 73 ? -12.770 -5.781 10.400 1.00 88.12 73 GLY A CA 1
ATOM 598 C C . GLY A 1 73 ? -12.946 -6.516 9.089 1.00 88.12 73 GLY A C 1
ATOM 599 O O . GLY A 1 73 ? -13.871 -7.299 8.905 1.00 88.12 73 GLY A O 1
ATOM 600 N N . THR A 1 74 ? -12.010 -6.301 8.175 1.00 83.38 74 THR A N 1
ATOM 601 C CA . THR A 1 74 ? -12.037 -6.878 6.819 1.00 83.38 74 THR A CA 1
ATOM 602 C C . THR A 1 74 ? -12.081 -8.409 6.799 1.00 83.38 74 THR A C 1
ATOM 604 O O . THR A 1 74 ? -12.641 -9.002 5.880 1.00 83.38 74 THR A O 1
ATOM 607 N N . LYS A 1 75 ? -11.564 -9.065 7.850 1.00 81.50 75 LYS A N 1
ATOM 608 C CA . LYS A 1 75 ? -11.610 -10.526 8.017 1.00 81.50 75 LYS A CA 1
ATOM 609 C C . LYS A 1 75 ? -13.033 -11.083 8.119 1.00 81.50 75 LYS A C 1
ATOM 611 O O . LYS A 1 75 ? -13.272 -12.187 7.636 1.00 81.50 75 LYS A O 1
ATOM 616 N N . TRP A 1 76 ? -13.963 -10.362 8.745 1.00 85.00 76 TRP A N 1
ATOM 617 C CA . TRP A 1 76 ? -15.348 -10.819 8.932 1.00 85.00 76 TRP A CA 1
ATOM 618 C C . TRP A 1 76 ? -16.372 -9.969 8.167 1.00 85.00 76 TRP A C 1
ATOM 620 O O . TRP A 1 76 ? -17.434 -10.476 7.813 1.00 85.00 76 TRP A O 1
ATOM 630 N N . ASP A 1 77 ? -16.049 -8.711 7.859 1.00 86.00 77 ASP A N 1
ATOM 631 C CA . ASP A 1 77 ? -16.924 -7.775 7.147 1.00 86.00 77 ASP A CA 1
ATOM 632 C C . ASP A 1 77 ? -16.687 -7.727 5.628 1.00 86.00 77 ASP A C 1
ATOM 634 O O . ASP A 1 77 ? -17.502 -7.146 4.910 1.00 86.00 77 ASP A O 1
ATOM 638 N N . GLY A 1 78 ? -15.622 -8.370 5.135 1.00 80.44 78 GLY A N 1
ATOM 639 C CA . GLY A 1 78 ? -15.216 -8.357 3.728 1.00 80.44 78 GLY A CA 1
ATOM 640 C C . GLY A 1 78 ? -14.283 -7.194 3.381 1.00 80.44 78 GLY A C 1
ATOM 641 O O . GLY A 1 78 ? -13.893 -6.418 4.249 1.00 80.44 78 GLY A O 1
ATOM 642 N N . ASP A 1 79 ? -13.918 -7.073 2.102 1.00 82.50 79 ASP A N 1
ATOM 643 C CA . ASP A 1 79 ? -13.014 -6.031 1.580 1.00 82.50 79 ASP A CA 1
ATOM 644 C C . ASP A 1 79 ? -13.701 -4.650 1.528 1.00 82.50 79 ASP A C 1
ATOM 646 O O . ASP A 1 79 ? -13.980 -4.091 0.467 1.00 82.50 79 ASP A O 1
ATOM 650 N N . LEU A 1 80 ? -14.073 -4.146 2.705 1.00 85.38 80 LEU A N 1
ATOM 651 C CA . LEU A 1 80 ? -14.645 -2.824 2.902 1.00 85.38 80 LEU A CA 1
ATOM 652 C C . LEU A 1 80 ? -13.539 -1.769 2.862 1.00 85.38 80 LEU A C 1
ATOM 654 O O . LEU A 1 80 ? -12.459 -1.937 3.433 1.00 85.38 80 LEU A O 1
ATOM 658 N N . SER A 1 81 ? -13.841 -0.636 2.235 1.00 86.94 81 SER A N 1
ATOM 659 C CA . SER A 1 81 ? -12.988 0.549 2.300 1.00 86.94 81 SER A CA 1
ATOM 660 C C . SER A 1 81 ? -12.886 1.099 3.730 1.00 86.94 81 SER A C 1
ATOM 662 O O . SER A 1 81 ? -13.725 0.817 4.586 1.00 86.94 81 SER A O 1
ATOM 664 N N . ASP A 1 82 ? -11.889 1.950 3.992 1.00 88.44 82 ASP A N 1
ATOM 665 C CA . ASP A 1 82 ? -11.708 2.576 5.315 1.00 88.44 82 ASP A CA 1
ATOM 666 C C . ASP A 1 82 ? -12.950 3.361 5.759 1.00 88.44 82 ASP A C 1
ATOM 668 O O . ASP A 1 82 ? -13.319 3.343 6.931 1.00 88.44 82 ASP A O 1
ATOM 672 N N . GLU A 1 83 ? -13.629 4.021 4.819 1.00 90.00 83 GLU A N 1
ATOM 673 C CA . GLU A 1 83 ? -14.858 4.766 5.092 1.00 90.00 83 GLU A CA 1
ATOM 674 C C . GLU A 1 83 ? -16.015 3.834 5.484 1.00 90.00 83 GLU A C 1
ATOM 676 O O . GLU A 1 83 ? -16.738 4.107 6.445 1.00 90.00 83 GLU A O 1
ATOM 681 N N . GLU A 1 84 ? -16.163 2.703 4.791 1.00 91.56 84 GLU A N 1
ATOM 682 C CA . GLU A 1 84 ? -17.187 1.698 5.089 1.00 91.56 84 GLU A CA 1
ATOM 683 C C . GLU A 1 84 ? -16.920 0.981 6.417 1.00 91.56 84 GLU A C 1
ATOM 685 O O . GLU A 1 84 ? -17.851 0.790 7.202 1.00 91.56 84 GLU A O 1
ATOM 690 N N . LEU A 1 85 ? -15.657 0.654 6.711 1.00 91.25 85 LEU A N 1
ATOM 691 C CA . LEU A 1 85 ? -15.237 0.083 7.993 1.00 91.25 85 LEU A CA 1
ATOM 692 C C . LEU A 1 85 ? -15.526 1.037 9.155 1.00 91.25 85 LEU A C 1
ATOM 694 O O . LEU A 1 85 ? -16.102 0.627 10.161 1.00 91.25 85 LEU A O 1
ATOM 698 N N . LEU A 1 86 ? -15.180 2.322 9.017 1.00 92.25 86 LEU A N 1
ATOM 699 C CA . LEU A 1 86 ? -15.452 3.330 10.046 1.00 92.25 86 LEU A CA 1
ATOM 700 C C . LEU A 1 86 ? -16.949 3.554 10.251 1.00 92.25 86 LEU A C 1
ATOM 702 O O . LEU A 1 86 ? -17.396 3.722 11.387 1.00 92.25 86 LEU A O 1
ATOM 706 N N . LYS A 1 87 ? -17.732 3.565 9.169 1.00 93.56 87 LYS A N 1
ATOM 707 C CA . LYS A 1 87 ? -19.188 3.675 9.257 1.00 93.56 87 LYS A CA 1
ATOM 708 C C . LYS A 1 87 ? -19.772 2.489 10.022 1.00 93.56 87 LYS A C 1
ATOM 710 O O . LYS A 1 87 ? -20.534 2.697 10.961 1.00 93.56 87 LYS A O 1
ATOM 715 N N . LYS A 1 88 ? -19.361 1.269 9.673 1.00 92.56 88 LYS A N 1
ATOM 716 C CA . LYS A 1 88 ? -19.821 0.050 10.339 1.00 92.56 88 LYS A CA 1
ATOM 717 C C . LYS A 1 88 ? -19.421 0.015 11.812 1.00 92.56 88 LYS A C 1
ATOM 719 O O . LYS A 1 88 ? -20.259 -0.255 12.663 1.00 92.56 88 LYS A O 1
ATOM 724 N N . ALA A 1 89 ? -18.182 0.387 12.130 1.00 92.69 89 ALA A N 1
ATOM 725 C CA . ALA A 1 89 ? -17.723 0.484 13.511 1.00 92.69 89 ALA A CA 1
ATOM 726 C C . ALA A 1 89 ? -18.555 1.484 14.330 1.00 92.69 89 ALA A C 1
ATOM 728 O O . ALA A 1 89 ? -18.892 1.206 15.476 1.00 92.69 89 ALA A O 1
ATOM 729 N N . ARG A 1 90 ? -18.940 2.629 13.749 1.00 91.44 90 ARG A N 1
ATOM 730 C CA . ARG A 1 90 ? -19.834 3.595 14.412 1.00 91.44 90 ARG A CA 1
ATOM 731 C C . ARG A 1 90 ? -21.230 3.029 14.651 1.00 91.44 90 ARG A C 1
ATOM 733 O O . ARG A 1 90 ? -21.770 3.245 15.729 1.00 91.44 90 ARG A O 1
ATOM 740 N N . GLU A 1 91 ? -21.789 2.307 13.680 1.00 92.94 91 GLU A N 1
ATOM 741 C CA . GLU A 1 91 ? -23.088 1.638 13.828 1.00 92.94 91 GLU A CA 1
ATOM 742 C C . GLU A 1 91 ? -23.053 0.607 14.966 1.00 92.94 91 GLU A C 1
ATOM 744 O O . GLU A 1 91 ? -23.942 0.607 15.814 1.00 92.94 91 GLU A O 1
ATOM 749 N N . VAL A 1 92 ? -22.001 -0.217 15.036 1.00 91.88 92 VAL A N 1
ATOM 750 C CA . VAL A 1 92 ? -21.805 -1.189 16.126 1.00 91.88 92 VAL A CA 1
ATOM 751 C C . VAL A 1 92 ? -21.621 -0.478 17.467 1.00 91.88 92 VAL A C 1
ATOM 753 O O . VAL A 1 92 ? -22.263 -0.838 18.447 1.00 91.88 92 VAL A O 1
ATOM 756 N N . ALA A 1 93 ? -20.800 0.573 17.520 1.00 90.75 93 ALA A N 1
ATOM 757 C CA . ALA A 1 93 ? -20.589 1.353 18.736 1.00 90.75 93 ALA A CA 1
ATOM 758 C C . ALA A 1 93 ? -21.897 1.962 19.273 1.00 90.75 93 ALA A C 1
ATOM 760 O O . ALA A 1 93 ? -22.138 1.929 20.477 1.00 90.75 93 ALA A O 1
ATOM 761 N N . GLU A 1 94 ? -22.753 2.489 18.396 1.00 89.31 94 GLU A N 1
ATOM 762 C CA . GLU A 1 94 ? -24.060 3.031 18.776 1.00 89.31 94 GLU A CA 1
ATOM 763 C C . GLU A 1 94 ? -25.015 1.933 19.272 1.00 89.31 94 GLU A C 1
ATOM 765 O O . GLU A 1 94 ? -25.674 2.115 20.296 1.00 89.31 94 GLU A O 1
ATOM 770 N N . GLN A 1 95 ? -25.052 0.780 18.594 1.00 90.38 95 GLN A N 1
ATOM 771 C CA . GLN A 1 95 ? -25.879 -0.369 18.986 1.00 90.38 95 GLN A CA 1
ATOM 772 C C . GLN A 1 95 ? -25.491 -0.936 20.356 1.00 90.38 95 GLN A C 1
ATOM 774 O O . GLN A 1 95 ? -26.367 -1.246 21.162 1.00 90.38 95 GLN A O 1
ATOM 779 N N . GLU A 1 96 ? -24.192 -1.026 20.630 1.00 87.56 96 GLU A N 1
ATOM 780 C CA . GLU A 1 96 ? -23.644 -1.552 21.884 1.00 87.56 96 GLU A CA 1
ATOM 781 C C . GLU A 1 96 ? -23.577 -0.487 22.999 1.00 87.56 96 GLU A C 1
ATOM 783 O O . GLU A 1 96 ? -23.158 -0.777 24.121 1.00 87.56 96 GLU A O 1
ATOM 788 N N . GLY A 1 97 ? -23.994 0.756 22.722 1.00 85.44 97 GLY A N 1
ATOM 789 C CA . GLY A 1 97 ? -24.013 1.843 23.704 1.00 85.44 97 GLY A CA 1
ATOM 790 C C . GLY A 1 97 ? -22.623 2.324 24.135 1.00 85.44 97 GLY A C 1
ATOM 791 O O . GLY A 1 97 ? -22.452 2.783 25.266 1.00 85.44 97 GLY A O 1
ATOM 792 N N . MET A 1 98 ? -21.627 2.217 23.253 1.00 83.06 98 MET A N 1
ATOM 793 C CA . MET A 1 98 ? -20.260 2.683 23.492 1.00 83.06 98 MET A CA 1
ATOM 794 C C . MET A 1 98 ? -20.221 4.212 23.592 1.00 83.06 98 MET A C 1
ATOM 796 O O . MET A 1 98 ? -20.728 4.932 22.729 1.00 83.06 98 MET A O 1
ATOM 800 N N . ASP A 1 99 ? -19.560 4.734 24.624 1.00 78.62 99 ASP A N 1
ATOM 801 C CA . ASP A 1 99 ? -19.421 6.176 24.807 1.00 78.62 99 ASP A CA 1
ATOM 802 C C . ASP A 1 99 ? -18.220 6.722 24.010 1.00 78.62 99 ASP A C 1
ATOM 804 O O . ASP A 1 99 ? -17.047 6.561 24.362 1.00 78.62 99 ASP A O 1
ATOM 808 N N . LEU A 1 100 ? -18.529 7.407 22.910 1.00 76.12 100 LEU A N 1
ATOM 809 C CA . LEU A 1 100 ? -17.549 8.037 22.022 1.00 76.12 100 LEU A CA 1
ATOM 810 C C . LEU A 1 100 ? -17.027 9.393 22.537 1.00 76.12 100 LEU A C 1
ATOM 812 O O . LEU A 1 100 ? -16.205 10.020 21.874 1.00 76.12 100 LEU A O 1
ATOM 816 N N . SER A 1 101 ? -17.497 9.883 23.691 1.00 80.44 101 SER A N 1
ATOM 817 C CA . SER A 1 101 ? -17.027 11.148 24.277 1.00 80.44 101 SER A CA 1
ATOM 818 C C . SER A 1 101 ? -15.659 11.026 24.953 1.00 80.44 101 SER A C 1
ATOM 820 O O . SER A 1 101 ? -14.947 12.024 25.084 1.00 80.44 101 SER A O 1
ATOM 822 N N . TYR A 1 102 ? -15.275 9.815 25.371 1.00 75.81 102 TYR A N 1
ATOM 823 C CA . TYR A 1 102 ? -13.972 9.537 25.985 1.00 75.81 102 TYR A CA 1
ATOM 824 C C . TYR A 1 102 ? -13.187 8.402 25.320 1.00 75.81 102 TYR A C 1
ATOM 826 O O . TYR A 1 102 ? -11.977 8.316 25.543 1.00 75.81 102 TYR A O 1
ATOM 834 N N . GLY A 1 103 ? -13.834 7.565 24.508 1.00 80.38 103 GLY A N 1
ATOM 835 C CA . GLY A 1 103 ? -13.146 6.597 23.663 1.00 80.38 103 GLY A CA 1
ATOM 836 C C . GLY A 1 103 ? -12.899 7.107 22.243 1.00 80.38 103 GLY A C 1
ATOM 837 O O . GLY A 1 103 ? -13.519 8.068 21.790 1.00 80.38 103 GLY A O 1
ATOM 838 N N . GLU A 1 104 ? -11.969 6.473 21.539 1.00 87.69 104 GLU A N 1
ATOM 839 C CA . GLU A 1 104 ? -11.621 6.797 20.153 1.00 87.69 104 GLU A CA 1
ATOM 840 C C . GLU A 1 104 ? -11.751 5.562 19.266 1.00 87.69 104 GLU A C 1
ATOM 842 O O . GLU A 1 104 ? -11.411 4.460 19.688 1.00 87.69 104 G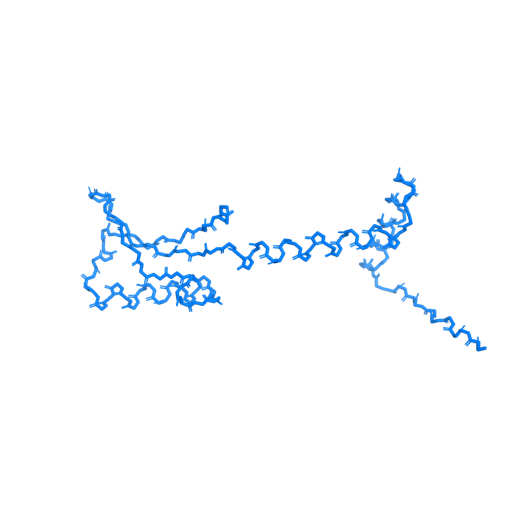LU A O 1
ATOM 847 N N . ILE A 1 105 ? -12.254 5.759 18.043 1.00 89.81 105 ILE A N 1
ATOM 848 C CA . ILE A 1 105 ? -12.290 4.716 17.019 1.00 89.81 105 ILE A CA 1
ATOM 849 C C . ILE A 1 105 ? -10.989 4.788 16.222 1.00 89.81 105 ILE A C 1
ATOM 851 O O . ILE A 1 105 ? -10.704 5.815 15.605 1.00 89.81 105 ILE A O 1
ATOM 855 N N . VAL A 1 106 ? -10.228 3.699 16.223 1.00 89.75 106 VAL A N 1
ATOM 856 C CA . VAL A 1 106 ? -8.916 3.592 15.578 1.00 89.75 106 VAL A CA 1
ATOM 857 C C . VAL A 1 106 ? -8.960 2.470 14.551 1.00 89.75 106 VAL A C 1
ATOM 859 O O . VAL A 1 106 ? -9.468 1.390 14.839 1.00 89.75 106 V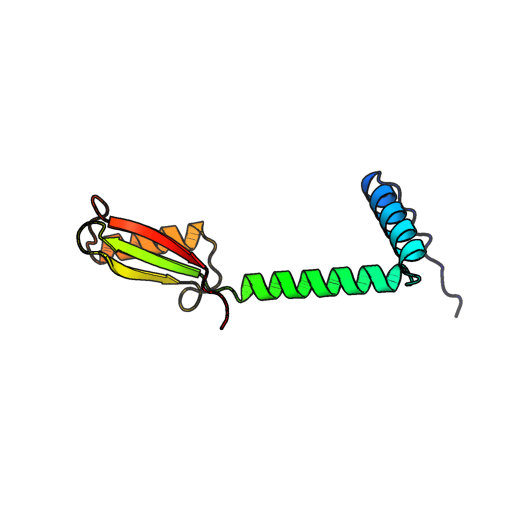AL A O 1
ATOM 862 N N . ILE A 1 107 ? -8.431 2.723 13.355 1.00 91.19 107 ILE A N 1
ATOM 863 C CA . ILE A 1 107 ? -8.213 1.689 12.343 1.00 91.19 107 ILE A CA 1
ATOM 864 C C . ILE A 1 107 ? -6.759 1.230 12.399 1.00 91.19 107 ILE A C 1
ATOM 866 O O . ILE A 1 107 ? -5.838 2.046 12.345 1.00 91.19 107 ILE A O 1
ATOM 870 N N . GLU A 1 108 ? -6.562 -0.075 12.498 1.00 88.31 108 GLU A N 1
ATOM 871 C CA . GLU A 1 108 ? -5.256 -0.716 12.472 1.00 88.31 108 GLU A CA 1
ATOM 872 C C . GLU A 1 108 ? -5.161 -1.615 11.241 1.00 88.31 108 GLU A C 1
ATOM 874 O O . GLU A 1 108 ? -6.135 -2.256 10.838 1.00 88.31 108 GLU A O 1
ATOM 879 N N . THR A 1 109 ? -3.989 -1.621 10.609 1.00 85.31 109 THR A N 1
ATOM 880 C CA . THR A 1 109 ? -3.684 -2.547 9.516 1.00 85.31 109 THR A CA 1
ATOM 881 C C . THR A 1 109 ? -2.920 -3.718 10.107 1.00 85.31 109 THR A C 1
ATOM 883 O O . THR A 1 109 ? -1.811 -3.552 10.601 1.00 85.31 109 THR A O 1
ATOM 886 N N . GLU A 1 110 ? -3.536 -4.885 10.073 1.00 75.94 110 GLU A N 1
ATOM 887 C CA . GLU A 1 110 ? -2.953 -6.148 10.479 1.00 75.94 110 GLU A CA 1
ATOM 888 C C . GLU A 1 110 ? -2.063 -6.655 9.336 1.00 75.94 110 GLU A C 1
ATOM 890 O O . GLU A 1 110 ? -2.525 -6.923 8.221 1.00 75.94 110 GLU A O 1
ATOM 895 N N . GLU A 1 111 ? -0.762 -6.752 9.595 1.00 62.94 111 GLU A N 1
ATOM 896 C CA . GLU A 1 111 ? 0.161 -7.390 8.660 1.00 62.94 111 GLU A CA 1
ATOM 897 C C . GLU A 1 111 ? -0.120 -8.900 8.622 1.00 62.94 111 GLU A C 1
ATOM 899 O O . GLU A 1 111 ? -0.380 -9.533 9.649 1.00 62.94 111 GLU A O 1
ATOM 904 N N . ALA A 1 112 ? -0.097 -9.491 7.426 1.00 57.59 112 ALA A N 1
ATOM 905 C CA . ALA A 1 112 ? -0.215 -10.935 7.279 1.00 57.59 112 ALA A CA 1
ATOM 906 C C . ALA A 1 112 ? 1.015 -11.606 7.923 1.00 57.59 112 ALA A C 1
ATOM 908 O O . ALA A 1 112 ? 2.123 -11.474 7.405 1.00 57.59 112 ALA A O 1
ATOM 909 N N . ASN A 1 113 ? 0.808 -12.278 9.063 1.00 49.91 113 ASN A N 1
ATOM 910 C CA . ASN A 1 113 ? 1.819 -13.113 9.731 1.00 49.91 113 ASN A CA 1
ATOM 911 C C . ASN A 1 113 ? 2.336 -14.243 8.831 1.00 49.91 113 ASN A C 1
ATOM 913 O O . ASN A 1 113 ? 1.507 -14.866 8.124 1.00 49.91 113 ASN A O 1
#

Radius of gyration: 23.94 Å; chains: 1; bounding box: 48×29×74 Å

Secondary structure (DSSP, 8-state):
-----------SHHHHHHHHHHHHHHHHH---HHHHHHHHHHHHHHHHHHHHHSEEEEEEEETTT--EEEEEEHHHH-S--HHHHHHHHHHHHHHTT--TTTEEEEEEEE---

pLDDT: mean 84.48, std 12.52, range [44.38, 97.81]

Foldseek 3Di:
DDPPPPPDDDDDPVSVVVVVVLVVCCVVVVDHSVVVVVVVVVVVVVVVVQVQVFKKWKWKAAPPPRDIDTQFICVPNNPDDPVRRVVSSVVSCVVVVPDPPRIDIDMDTHGDD

Sequence (113 aa):
MTQKQLLIRFTGVKELELHEFLRRESFETGLPMAEIVRRGIYLYKNQKEEKEMAGKIVYWTDKKTGACVELAGTKWDGDLSDEELLKKAREVAEQEGMDLSYGEIVIETEEAN